Protein AF-A0A655T9F2-F1 (afdb_monomer_lite)

Secondary structure (DSSP, 8-state):
--------S-SSSHHHHHHHHHHHHHIIIIIHHHHS-HHHHHHHHHHHHH--SHHHHHHHHHHHHHHHHHHHHHHHHHHHHHHHHHHHHHHHHHHHHHHHHHHHHHHHHHHHHHHH-TT--

Organism: Vibrio cholerae (NCBI:txid666)

Sequence (121 aa):
MMSGKLGEDKQNKQEKSEYISREQIAVVPLAMPLMAGPGAISSTIVYGSRYPNMLDTLGIILTVVAFSFCSWLLFRSAPYIVRLLGQTGINVITRIMGLILGALGIEFIANGLRNLFPGLA

Foldseek 3Di:
DDDDPDDDDPPDPVVVVVVVVVVVVCCPPPVVCVLCNPVNVVVLVVQCVVDVDPVSVVVSVVVVVVSVVVVVVVVVCVVVVCVVCDPVNVVVVVVVVVVVVVVVVVVVVVVVVCVVCVPPD

InterPro domains:
  IPR002771 Multiple antibiotic resistance (MarC)-related [PF01914] (1-117)
  IPR002771 Multiple antibiotic resistance (MarC)-related [PTHR33508] (1-119)
  IPR002771 Multiple antibiotic resistance (MarC)-related [TIGR00427] (1-113)

pLDDT: mean 77.57, std 15.44, range [45.59, 94.75]

Radius of gyration: 23.1 Å; chains: 1; bounding box: 68×36×72 Å

Structure (mmCIF, N/CA/C/O backbone):
data_AF-A0A655T9F2-F1
#
_entry.id   AF-A0A655T9F2-F1
#
loop_
_atom_site.group_PDB
_atom_site.id
_atom_site.type_symbol
_atom_site.label_atom_id
_atom_site.label_alt_id
_atom_site.label_comp_id
_atom_site.label_asym_id
_atom_site.label_entity_id
_atom_site.label_seq_id
_atom_site.pdbx_PDB_ins_code
_atom_site.Cartn_x
_atom_site.Cartn_y
_atom_site.Cartn_z
_atom_site.occupancy
_atom_site.B_iso_or_eq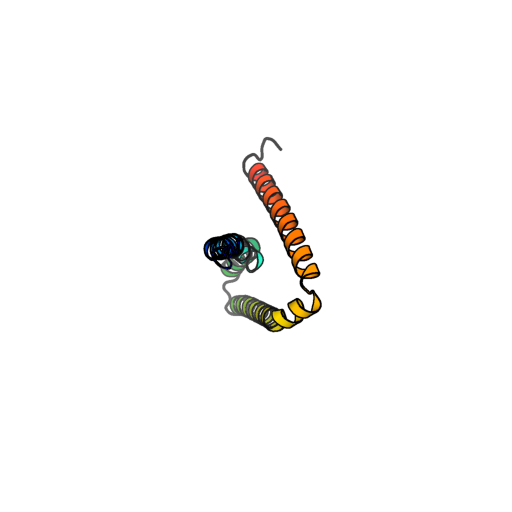uiv
_atom_site.auth_seq_id
_atom_site.auth_comp_id
_atom_site.auth_asym_id
_atom_site.auth_atom_id
_atom_site.pdbx_PDB_model_num
ATOM 1 N N . MET A 1 1 ? -38.647 27.142 43.776 1.00 47.56 1 MET A N 1
ATOM 2 C CA . MET A 1 1 ? -38.776 25.734 43.345 1.00 47.56 1 MET A CA 1
ATOM 3 C C . MET A 1 1 ? -38.036 25.596 42.028 1.00 47.56 1 MET A C 1
ATOM 5 O O . MET A 1 1 ? -38.361 26.301 41.083 1.00 47.56 1 MET A O 1
ATOM 9 N N . MET A 1 2 ? -36.963 24.803 42.036 1.00 47.19 2 MET A N 1
ATOM 10 C CA . MET A 1 2 ? -36.131 24.489 40.875 1.00 47.19 2 MET A CA 1
ATOM 11 C C . MET A 1 2 ? -36.949 23.784 39.792 1.00 47.19 2 MET A C 1
ATOM 13 O O . MET A 1 2 ? -37.673 22.841 40.095 1.00 47.19 2 MET A O 1
ATOM 17 N N . SER A 1 3 ? -36.725 24.151 38.534 1.00 52.19 3 SER A N 1
ATOM 18 C CA . SER A 1 3 ? -36.584 23.149 37.478 1.00 52.19 3 SER A CA 1
ATOM 19 C C . SER A 1 3 ? -35.760 23.755 36.345 1.00 52.19 3 SER A C 1
ATOM 21 O O . SER A 1 3 ? -36.266 24.456 35.471 1.00 52.19 3 SER A O 1
ATOM 23 N N . GLY A 1 4 ? -34.445 23.558 36.437 1.00 52.28 4 GLY A N 1
ATOM 24 C CA . GLY A 1 4 ? -33.525 23.831 35.347 1.00 52.28 4 GLY A CA 1
ATOM 25 C C . GLY A 1 4 ? -33.711 22.762 34.281 1.00 52.28 4 GLY A C 1
ATOM 26 O O . GLY A 1 4 ? -33.342 21.610 34.494 1.00 52.28 4 GLY A O 1
ATOM 27 N N . LYS A 1 5 ? -34.267 23.148 33.131 1.00 54.00 5 LYS A N 1
ATOM 28 C CA . LYS A 1 5 ? -34.085 22.391 31.894 1.00 54.00 5 LYS A CA 1
ATOM 29 C C . LYS A 1 5 ? -32.620 22.541 31.497 1.00 54.00 5 LYS A C 1
ATOM 31 O O . LYS A 1 5 ? -32.233 23.537 30.891 1.00 54.00 5 LYS A O 1
ATOM 36 N N . LEU A 1 6 ? -31.806 21.592 31.951 1.00 54.44 6 LEU A N 1
ATOM 37 C CA . LEU A 1 6 ? -30.442 21.404 31.479 1.00 54.44 6 LEU A CA 1
ATOM 38 C C . LEU A 1 6 ? -30.495 21.300 29.954 1.00 54.44 6 LEU A C 1
ATOM 40 O O . LEU A 1 6 ? -31.326 20.584 29.404 1.00 54.44 6 LEU A O 1
ATOM 44 N N . GLY A 1 7 ? -29.667 22.110 29.298 1.00 45.59 7 GLY A N 1
ATOM 45 C CA . GLY A 1 7 ? -29.593 22.203 27.850 1.00 45.59 7 GLY A CA 1
ATOM 46 C C . GLY A 1 7 ? -29.161 20.878 27.243 1.00 45.59 7 GLY A C 1
ATOM 47 O O . GLY A 1 7 ? -27.972 20.600 27.136 1.00 45.59 7 GLY A O 1
ATOM 48 N N . GLU A 1 8 ? -30.133 20.081 26.833 1.00 56.44 8 GLU A N 1
ATOM 49 C CA . GLU A 1 8 ? -29.929 18.996 25.889 1.00 56.44 8 GLU A CA 1
ATOM 50 C C . GLU A 1 8 ? -29.819 19.610 24.477 1.00 56.44 8 GLU A C 1
ATOM 52 O O . GLU A 1 8 ? -30.501 20.583 24.148 1.00 56.44 8 GLU A O 1
ATOM 57 N N . ASP A 1 9 ? -28.919 19.065 23.656 1.00 55.78 9 ASP A N 1
ATOM 58 C CA . ASP A 1 9 ? -28.815 19.298 22.204 1.00 55.78 9 ASP A CA 1
ATOM 59 C C . ASP A 1 9 ? -28.097 20.552 21.656 1.00 55.78 9 ASP A C 1
ATOM 61 O O . ASP A 1 9 ? -28.375 21.020 20.549 1.00 55.78 9 ASP A O 1
ATOM 65 N N . LYS A 1 10 ? -27.074 21.076 22.346 1.00 47.69 10 LYS A N 1
ATOM 66 C CA . LYS A 1 10 ? -26.089 21.982 21.699 1.00 47.69 10 LYS A CA 1
ATOM 67 C C . LYS A 1 10 ? -24.634 21.541 21.805 1.00 47.69 10 LYS A C 1
ATOM 69 O O . LYS A 1 10 ? -23.730 22.349 21.614 1.00 47.69 10 LYS A O 1
ATOM 74 N N . GLN A 1 11 ? -24.387 20.258 22.035 1.00 54.88 11 GLN A N 1
ATOM 75 C CA . GLN A 1 11 ? -23.094 19.671 21.699 1.00 54.88 11 GLN A CA 1
ATOM 76 C C . GLN A 1 11 ? -23.216 18.917 20.373 1.00 54.88 11 GLN A C 1
ATOM 78 O O . GLN A 1 11 ? -24.181 18.196 20.148 1.00 54.88 11 GLN A O 1
ATOM 83 N N . ASN A 1 12 ? -22.193 19.067 19.526 1.00 56.81 12 ASN A N 1
ATOM 84 C CA . ASN A 1 12 ? -21.805 18.102 18.491 1.00 56.81 12 ASN A CA 1
ATOM 85 C C . ASN A 1 12 ? -22.219 18.325 17.015 1.00 56.81 12 ASN A C 1
ATOM 87 O O . ASN A 1 12 ? -22.334 17.371 16.247 1.00 56.81 12 ASN A O 1
ATOM 91 N N . LYS A 1 13 ? -22.341 19.574 16.537 1.00 52.97 13 LYS A N 1
ATOM 92 C CA . LYS A 1 13 ? -22.192 19.843 15.081 1.00 52.97 13 LYS A CA 1
ATOM 93 C C . LYS A 1 13 ? -20.747 20.187 14.693 1.00 52.97 13 LYS A C 1
ATOM 95 O O . LYS A 1 13 ? -20.312 19.850 13.597 1.00 52.97 13 LYS A O 1
ATOM 100 N N . GLN A 1 14 ? -19.996 20.797 15.615 1.00 51.62 14 GLN A N 1
ATOM 101 C CA . GLN A 1 14 ? -18.580 21.141 15.435 1.00 51.62 14 GLN A CA 1
ATOM 102 C C . GLN A 1 14 ? -17.644 19.934 15.631 1.00 51.62 14 GLN A C 1
ATOM 104 O O . GLN A 1 14 ? -16.789 19.708 14.782 1.00 51.62 14 GLN A O 1
ATOM 109 N N . GLU A 1 15 ? -17.865 19.090 16.645 1.00 50.78 15 GLU A N 1
ATOM 110 C CA . GLU A 1 15 ? -17.103 17.838 16.848 1.00 50.78 15 GLU A CA 1
ATOM 111 C C . GLU A 1 15 ? -17.297 16.839 15.689 1.00 50.78 15 GLU A C 1
ATOM 113 O O . GLU A 1 15 ? -16.336 16.244 15.199 1.00 50.78 15 GLU A O 1
ATOM 118 N N . LYS A 1 16 ? -18.524 16.712 15.163 1.00 49.34 16 LYS A N 1
ATOM 119 C CA . LYS A 1 16 ? -18.810 15.861 13.997 1.00 49.34 16 LYS A CA 1
ATOM 120 C C . LYS A 1 16 ? -18.121 16.344 12.713 1.00 49.34 16 LYS A C 1
ATOM 122 O O . LYS A 1 16 ? -17.798 15.525 11.859 1.00 49.34 16 LYS A O 1
ATOM 127 N N . SER A 1 17 ? -17.875 17.651 12.578 1.00 49.72 17 SER A N 1
ATOM 128 C CA . SER A 1 17 ? -17.142 18.220 11.438 1.00 49.72 17 SER A CA 1
ATOM 129 C C . SER A 1 17 ? -15.630 18.007 11.551 1.00 49.72 17 SER A C 1
ATOM 131 O O . SER A 1 17 ? -14.971 17.852 10.528 1.00 49.72 17 SER A O 1
ATOM 133 N N . GLU A 1 18 ? -15.073 17.978 12.765 1.00 50.88 18 GLU A N 1
ATOM 134 C CA . GLU A 1 18 ? -13.639 17.744 12.986 1.00 50.88 18 GLU A CA 1
ATOM 135 C C . GLU A 1 18 ? -13.250 16.271 12.757 1.00 50.88 18 GLU A C 1
ATOM 137 O O . GLU A 1 18 ? -12.169 15.982 12.240 1.00 50.88 18 GLU A O 1
ATOM 142 N N . TYR A 1 19 ? -14.163 15.337 13.055 1.00 49.41 19 TYR A N 1
ATOM 143 C CA . TYR A 1 19 ? -13.991 13.912 12.751 1.00 49.41 19 TYR A CA 1
ATOM 144 C C . TYR A 1 19 ? -13.818 13.646 11.248 1.00 49.41 19 TYR A C 1
ATOM 146 O O . TYR A 1 19 ? -12.913 12.908 10.860 1.00 49.41 19 TYR A O 1
ATOM 154 N N . ILE A 1 20 ? -14.618 14.301 10.396 1.00 49.84 20 ILE A N 1
ATOM 155 C CA . ILE A 1 20 ? -14.520 14.130 8.936 1.00 49.84 20 ILE A CA 1
ATOM 156 C C . ILE A 1 20 ? -13.176 14.655 8.404 1.00 49.84 20 ILE A C 1
ATOM 158 O O . ILE A 1 20 ? -12.570 14.021 7.540 1.00 49.84 20 ILE A O 1
ATOM 162 N N . SER A 1 21 ? -12.646 15.744 8.968 1.00 55.03 21 SER A N 1
ATOM 163 C CA . SER A 1 21 ? -11.346 16.297 8.564 1.00 55.03 21 SER A CA 1
ATOM 164 C C . SER A 1 21 ? -10.169 15.365 8.879 1.00 55.03 21 SER A C 1
ATOM 166 O O . SER A 1 21 ? -9.224 15.286 8.095 1.00 55.03 21 SER A O 1
ATOM 168 N N . ARG A 1 22 ? -10.210 14.624 9.997 1.00 56.31 22 ARG A N 1
ATOM 169 C CA . ARG A 1 22 ? -9.147 13.661 10.351 1.00 56.31 22 ARG A CA 1
ATOM 170 C C . ARG A 1 22 ? -9.155 12.422 9.460 1.00 56.31 22 ARG A C 1
ATOM 172 O O . ARG A 1 22 ? -8.091 11.905 9.132 1.00 56.31 22 ARG A O 1
ATOM 179 N N . GLU A 1 23 ? -10.331 11.972 9.036 1.00 55.53 23 GLU A N 1
ATOM 180 C CA . GLU A 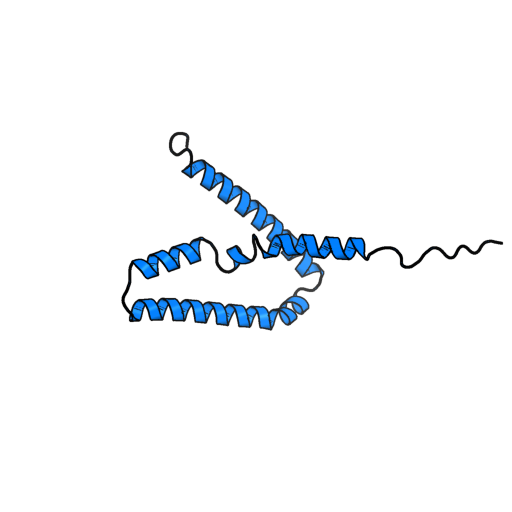1 23 ? -10.476 10.809 8.155 1.00 55.53 23 GLU A CA 1
ATOM 181 C C . GLU A 1 23 ? -10.017 11.133 6.722 1.00 55.53 23 GLU A C 1
ATOM 183 O O . GLU A 1 23 ? -9.347 10.324 6.082 1.00 55.53 23 GLU A O 1
ATOM 188 N N . GLN A 1 24 ? -10.237 12.370 6.258 1.00 54.28 24 GLN A N 1
ATOM 189 C CA . GLN A 1 24 ? -9.730 12.850 4.965 1.00 54.28 24 GLN A CA 1
ATOM 190 C C . GLN A 1 24 ? -8.195 12.926 4.887 1.00 54.28 24 GLN A C 1
ATOM 192 O O . GLN A 1 24 ? -7.634 12.695 3.811 1.00 54.28 24 GLN A O 1
ATOM 197 N N . ILE A 1 25 ? -7.502 13.173 6.008 1.00 58.66 25 ILE A N 1
ATOM 198 C CA . ILE A 1 25 ? -6.027 13.179 6.066 1.00 58.66 25 ILE A CA 1
ATOM 199 C C . ILE A 1 25 ? -5.440 11.787 5.782 1.00 58.66 25 ILE A C 1
ATOM 201 O O . ILE A 1 25 ? -4.318 11.703 5.298 1.00 58.66 25 ILE A O 1
ATOM 205 N N . ALA A 1 26 ? -6.170 10.691 6.012 1.00 59.12 26 ALA A N 1
ATOM 206 C CA . ALA A 1 26 ? -5.693 9.345 5.680 1.00 59.12 26 ALA A CA 1
ATOM 207 C C . ALA A 1 26 ? -5.940 8.965 4.205 1.00 59.12 26 ALA A C 1
ATOM 209 O O . ALA A 1 26 ? -5.196 8.171 3.624 1.00 59.12 26 ALA A O 1
ATOM 210 N N . VAL A 1 27 ? -6.968 9.544 3.577 1.00 56.59 27 VAL A N 1
ATOM 211 C CA . VAL A 1 27 ? -7.401 9.170 2.221 1.00 56.59 27 VAL A CA 1
ATOM 212 C C . VAL A 1 27 ? -6.411 9.640 1.150 1.00 56.59 27 VAL A C 1
ATOM 214 O O . VAL A 1 27 ? -6.058 8.873 0.258 1.00 56.59 27 VAL A O 1
ATOM 217 N N . VAL A 1 28 ? -5.930 10.881 1.225 1.00 46.94 28 VAL A N 1
ATOM 218 C CA . VAL A 1 28 ? -5.177 11.498 0.115 1.00 46.94 28 VAL A CA 1
ATOM 219 C C . VAL A 1 28 ? -3.669 11.172 0.112 1.00 46.94 28 VAL A C 1
ATOM 221 O O . VAL A 1 28 ? -3.152 10.850 -0.955 1.00 46.94 28 VAL A O 1
ATOM 224 N N . PRO A 1 29 ? -2.939 11.179 1.245 1.00 62.97 29 PRO A N 1
ATOM 225 C CA . PRO A 1 29 ? -1.509 10.872 1.252 1.00 62.97 29 PRO A CA 1
ATOM 226 C C . PRO A 1 29 ? -1.181 9.390 1.466 1.00 62.97 29 PRO A C 1
ATOM 228 O O . PRO A 1 29 ? -0.049 9.006 1.204 1.00 62.97 29 PRO A O 1
ATOM 231 N N . LEU A 1 30 ? -2.116 8.556 1.945 1.00 66.50 30 LEU A N 1
ATOM 232 C CA . LEU A 1 30 ? -1.819 7.165 2.324 1.00 66.50 30 LEU A CA 1
ATOM 233 C C . LEU A 1 30 ? -2.679 6.131 1.598 1.00 66.50 30 LEU A C 1
ATOM 235 O O . LEU A 1 30 ? -2.129 5.159 1.089 1.00 66.50 30 LEU A O 1
ATOM 239 N N . ALA A 1 31 ? -3.995 6.332 1.472 1.00 71.69 31 ALA A N 1
ATOM 240 C CA . ALA A 1 31 ? -4.833 5.354 0.769 1.00 71.69 31 ALA A CA 1
ATOM 241 C C . ALA A 1 31 ? -4.477 5.248 -0.725 1.00 71.69 31 ALA A C 1
ATOM 243 O O . ALA A 1 31 ? -4.448 4.148 -1.276 1.00 71.69 31 ALA A O 1
ATOM 244 N N . MET A 1 32 ? -4.138 6.371 -1.368 1.00 69.69 32 MET A N 1
ATOM 245 C CA . MET A 1 32 ? -3.688 6.387 -2.762 1.00 69.69 32 MET A CA 1
ATOM 246 C C . MET A 1 32 ? -2.379 5.595 -2.969 1.00 69.69 32 MET A C 1
ATOM 248 O O . MET A 1 32 ? -2.389 4.681 -3.797 1.00 69.69 32 MET A O 1
ATOM 252 N N . PRO A 1 33 ? -1.286 5.837 -2.214 1.00 70.88 33 PRO A N 1
ATOM 253 C CA . PRO A 1 33 ? -0.087 5.006 -2.327 1.00 70.88 33 PRO A CA 1
ATOM 254 C C . PRO A 1 33 ? -0.242 3.583 -1.774 1.00 70.88 33 PRO A C 1
ATOM 256 O O . PRO A 1 33 ? 0.507 2.706 -2.185 1.00 70.88 33 PRO A O 1
ATOM 259 N N . LEU A 1 34 ? -1.202 3.294 -0.893 1.00 72.50 34 LEU A N 1
ATOM 260 C CA . LEU A 1 34 ? -1.503 1.903 -0.530 1.00 72.50 34 LEU A CA 1
ATOM 261 C C . LEU A 1 34 ? -2.173 1.142 -1.685 1.00 72.50 34 LEU A C 1
ATOM 263 O O . LEU A 1 34 ? -1.884 -0.035 -1.879 1.00 72.50 34 LEU A O 1
ATOM 267 N N . MET A 1 35 ? -3.039 1.795 -2.468 1.00 78.00 35 MET A N 1
ATOM 268 C CA . MET A 1 35 ? -3.706 1.160 -3.613 1.00 78.00 35 MET A CA 1
ATOM 269 C C . MET A 1 35 ? -2.823 1.060 -4.861 1.00 78.00 35 MET A C 1
ATOM 271 O O . MET A 1 35 ? -2.805 0.027 -5.523 1.00 78.00 35 MET A O 1
ATOM 275 N N . ALA A 1 36 ? -2.110 2.129 -5.203 1.00 72.56 36 ALA A N 1
ATOM 276 C CA . ALA A 1 36 ? -1.216 2.193 -6.353 1.00 72.56 36 ALA A CA 1
ATOM 277 C C . ALA A 1 36 ? 0.090 2.840 -5.895 1.00 72.56 36 ALA A C 1
ATOM 279 O O . ALA A 1 36 ? 0.336 4.027 -6.101 1.00 72.56 36 ALA A O 1
ATOM 280 N N . GLY A 1 37 ? 0.898 2.059 -5.181 1.00 74.69 37 GLY A N 1
ATOM 281 C CA . GLY A 1 37 ? 2.124 2.562 -4.579 1.00 74.69 37 GLY A CA 1
ATOM 282 C C . GLY A 1 37 ? 3.143 3.071 -5.594 1.00 74.69 37 GLY A C 1
ATOM 283 O O . GLY A 1 37 ? 3.125 2.671 -6.763 1.00 74.69 37 GLY A O 1
ATOM 284 N N . PRO A 1 38 ? 4.093 3.907 -5.148 1.00 76.25 38 PRO A N 1
ATOM 285 C CA . PRO A 1 38 ? 5.122 4.482 -6.014 1.00 76.25 38 PRO A CA 1
ATOM 286 C C . PRO A 1 38 ? 5.947 3.410 -6.744 1.00 76.25 38 PRO A C 1
ATOM 288 O O . PRO A 1 38 ? 6.344 3.613 -7.890 1.00 76.25 38 PRO A O 1
ATOM 291 N N . GLY A 1 39 ? 6.144 2.236 -6.133 1.00 79.62 39 GLY A N 1
ATOM 292 C CA . GLY A 1 39 ? 6.817 1.100 -6.770 1.00 79.62 39 GLY A CA 1
ATOM 293 C C . GLY A 1 39 ? 6.027 0.489 -7.933 1.00 79.62 39 GLY A C 1
ATOM 294 O O . GLY A 1 39 ? 6.613 0.175 -8.970 1.00 79.62 39 GLY A O 1
ATOM 295 N N . ALA A 1 40 ? 4.702 0.373 -7.803 1.00 84.81 40 ALA A N 1
ATOM 296 C CA . ALA A 1 40 ? 3.833 -0.124 -8.870 1.00 84.81 40 ALA A CA 1
ATOM 297 C C . ALA A 1 40 ? 3.773 0.867 -10.044 1.00 84.81 40 ALA A C 1
ATOM 299 O O . ALA A 1 40 ? 3.878 0.462 -11.204 1.00 84.81 40 ALA A O 1
ATOM 300 N N . ILE A 1 41 ? 3.690 2.168 -9.741 1.00 86.94 41 ILE A N 1
ATOM 301 C CA . ILE A 1 41 ? 3.735 3.241 -10.745 1.00 86.94 41 ILE A CA 1
ATOM 302 C C . ILE A 1 41 ? 5.075 3.208 -11.492 1.00 86.94 41 ILE A C 1
ATOM 304 O O . ILE A 1 41 ? 5.089 3.114 -12.718 1.00 86.94 41 ILE A O 1
ATOM 308 N N . SER A 1 42 ? 6.197 3.210 -10.763 1.00 86.88 42 SER A N 1
ATOM 309 C CA . SER A 1 42 ? 7.543 3.163 -11.349 1.00 86.88 42 SER A CA 1
ATOM 310 C C . SER A 1 42 ? 7.738 1.926 -12.227 1.00 86.88 42 SER A C 1
ATOM 312 O O . SER A 1 42 ? 8.162 2.036 -13.376 1.00 86.88 42 SER A O 1
ATOM 314 N N . SER A 1 43 ? 7.331 0.752 -11.739 1.00 85.31 43 SER A N 1
ATOM 315 C CA . SER A 1 43 ? 7.438 -0.498 -12.497 1.00 85.31 43 SER A CA 1
ATOM 316 C C . SER A 1 43 ? 6.631 -0.448 -13.791 1.00 85.31 43 SER A C 1
ATOM 318 O O . SER A 1 43 ? 7.139 -0.839 -14.835 1.00 85.31 43 SER A O 1
ATOM 320 N N . THR A 1 44 ? 5.407 0.082 -13.758 1.00 86.75 44 THR A N 1
ATOM 321 C CA . THR A 1 44 ? 4.559 0.195 -14.956 1.00 86.75 44 THR A CA 1
ATOM 322 C C . THR A 1 44 ? 5.176 1.135 -15.997 1.00 86.75 44 THR A C 1
ATOM 324 O O . THR A 1 44 ? 5.172 0.817 -17.184 1.00 86.75 44 THR A O 1
ATOM 327 N N . ILE A 1 45 ? 5.780 2.249 -15.565 1.00 87.69 45 ILE A N 1
ATOM 328 C CA . ILE A 1 45 ? 6.494 3.188 -16.448 1.00 87.69 45 ILE A CA 1
ATOM 329 C C . ILE A 1 45 ? 7.742 2.529 -17.059 1.00 87.69 45 ILE A C 1
ATOM 331 O O . ILE A 1 45 ? 7.990 2.638 -18.262 1.00 87.69 45 ILE A O 1
ATOM 335 N N . VAL A 1 46 ? 8.529 1.813 -16.251 1.00 87.88 46 VAL A N 1
ATOM 336 C CA . VAL A 1 46 ? 9.734 1.120 -16.728 1.00 87.88 46 VAL A CA 1
ATOM 337 C C . VAL A 1 46 ? 9.358 0.006 -17.703 1.00 87.88 46 VAL A C 1
ATOM 339 O O . VAL A 1 46 ? 9.920 -0.051 -18.790 1.00 87.88 46 VAL A O 1
ATOM 342 N N . TYR A 1 47 ? 8.378 -0.838 -17.379 1.00 85.06 47 TYR A N 1
ATOM 343 C CA . TYR A 1 47 ? 7.931 -1.901 -18.283 1.00 85.06 47 TYR A CA 1
ATOM 344 C C . TYR A 1 47 ? 7.329 -1.348 -19.578 1.00 85.06 47 TYR A C 1
ATOM 346 O O . TYR A 1 47 ? 7.651 -1.859 -20.648 1.00 85.06 47 TYR A O 1
ATOM 354 N N . GLY A 1 48 ? 6.549 -0.266 -19.499 1.00 84.19 48 GLY A N 1
ATOM 355 C CA . GLY A 1 48 ? 6.000 0.409 -20.675 1.00 84.19 48 GLY A CA 1
ATOM 356 C C . GLY A 1 48 ? 7.063 1.041 -21.580 1.00 84.19 48 GLY A C 1
ATOM 357 O O . GLY A 1 48 ? 6.886 1.072 -22.793 1.00 84.19 48 GLY A O 1
ATOM 358 N N . SER A 1 49 ? 8.187 1.507 -21.024 1.00 82.88 49 SER A N 1
ATOM 359 C CA . SER A 1 49 ? 9.294 2.065 -21.820 1.00 82.88 49 SER A CA 1
ATOM 360 C C . SER A 1 49 ? 10.259 1.005 -22.363 1.00 82.88 49 SER A C 1
ATOM 362 O O . SER A 1 49 ? 10.861 1.211 -23.414 1.00 82.88 49 SER A O 1
ATOM 364 N N . ARG A 1 50 ? 10.405 -0.140 -21.681 1.00 79.75 50 ARG A N 1
ATOM 365 C CA . ARG A 1 50 ? 11.328 -1.220 -22.074 1.00 79.75 50 ARG A CA 1
ATOM 366 C C . ARG A 1 50 ? 10.759 -2.157 -23.142 1.00 79.75 50 ARG A C 1
ATOM 368 O O . ARG A 1 50 ? 11.536 -2.722 -23.906 1.00 79.75 50 ARG A O 1
ATOM 375 N N . TYR A 1 51 ? 9.436 -2.322 -23.191 1.00 74.00 51 TYR A N 1
ATOM 376 C CA . TYR A 1 51 ? 8.755 -3.267 -24.080 1.00 74.00 51 TYR A CA 1
ATOM 377 C C . TYR A 1 51 ? 7.635 -2.575 -24.878 1.00 74.00 51 TYR A C 1
ATOM 379 O O . TYR A 1 51 ? 6.465 -2.654 -24.506 1.00 74.00 51 TYR A O 1
ATOM 387 N N . PRO A 1 52 ? 7.963 -1.893 -25.991 1.00 73.38 52 PRO A N 1
ATOM 388 C CA . PRO A 1 52 ? 6.986 -1.138 -26.778 1.00 73.38 52 PRO A CA 1
ATOM 389 C C . PRO A 1 52 ? 6.103 -2.015 -27.685 1.00 73.38 52 PRO A C 1
ATOM 391 O O . PRO A 1 52 ? 5.298 -1.481 -28.449 1.00 73.38 52 PRO A O 1
ATOM 394 N N . ASN A 1 53 ? 6.243 -3.348 -27.657 1.00 85.94 53 ASN A N 1
ATOM 395 C CA . ASN A 1 53 ? 5.406 -4.211 -28.485 1.00 85.94 53 ASN A CA 1
ATOM 396 C C . ASN A 1 53 ? 3.942 -4.118 -28.047 1.00 85.94 53 ASN A C 1
ATOM 398 O O . ASN A 1 53 ? 3.611 -4.045 -26.859 1.00 85.94 53 ASN A O 1
ATOM 402 N N . MET A 1 54 ? 3.045 -4.209 -29.027 1.00 81.56 54 MET A N 1
ATOM 403 C CA . MET A 1 54 ? 1.607 -4.132 -28.785 1.00 81.56 54 MET A CA 1
ATOM 404 C C . MET A 1 54 ? 1.112 -5.261 -27.859 1.00 81.56 54 MET A C 1
ATOM 406 O O . MET A 1 54 ? 0.213 -5.036 -27.054 1.00 81.56 54 MET A O 1
ATOM 410 N N . LEU A 1 55 ? 1.734 -6.447 -27.921 1.00 85.50 55 LEU A N 1
ATOM 411 C CA . LEU A 1 55 ? 1.424 -7.590 -27.049 1.00 85.50 55 LEU A CA 1
ATOM 412 C C . LEU A 1 55 ? 1.807 -7.343 -25.582 1.00 85.50 55 LEU A C 1
ATOM 414 O O . LEU A 1 55 ? 1.010 -7.629 -24.690 1.00 85.50 55 LEU A O 1
ATOM 418 N N . ASP A 1 56 ? 2.983 -6.765 -25.334 1.00 84.94 56 ASP A N 1
ATOM 419 C CA . ASP A 1 56 ? 3.466 -6.466 -23.979 1.00 84.94 56 ASP A CA 1
ATOM 420 C C . ASP A 1 56 ? 2.605 -5.372 -23.330 1.00 84.94 56 ASP A C 1
ATOM 422 O O . ASP A 1 56 ? 2.179 -5.488 -22.179 1.00 84.94 56 ASP A O 1
ATOM 426 N N . THR A 1 57 ? 2.247 -4.352 -24.117 1.00 84.06 57 THR A N 1
ATOM 427 C CA . THR A 1 57 ? 1.318 -3.292 -23.698 1.00 84.06 57 THR A CA 1
ATOM 428 C C . THR A 1 57 ? -0.056 -3.864 -23.342 1.00 84.06 57 THR A C 1
ATOM 430 O O . THR A 1 57 ? -0.637 -3.495 -22.319 1.00 84.06 57 THR A O 1
ATOM 433 N N . LEU A 1 58 ? -0.566 -4.808 -24.142 1.00 88.69 58 LEU A N 1
ATOM 434 C CA . LEU A 1 58 ? -1.827 -5.490 -23.857 1.00 88.69 58 LEU A CA 1
ATOM 435 C C . LEU A 1 58 ? -1.754 -6.257 -22.528 1.00 88.69 58 LEU A C 1
ATOM 437 O O . LEU A 1 58 ? -2.690 -6.180 -21.738 1.00 88.69 58 LEU A O 1
ATOM 441 N N . GLY A 1 59 ? -0.636 -6.937 -22.251 1.00 88.88 59 GLY A N 1
ATOM 442 C CA . GLY A 1 59 ? -0.407 -7.658 -20.995 1.00 88.88 59 GLY A CA 1
ATOM 443 C C . GLY A 1 59 ? -0.412 -6.749 -19.761 1.00 88.88 59 GLY A C 1
ATOM 444 O O . GLY A 1 59 ? -1.036 -7.080 -18.747 1.00 88.88 59 GLY A O 1
ATOM 445 N N . ILE A 1 60 ? 0.208 -5.568 -19.855 1.00 87.94 60 ILE A N 1
ATOM 446 C CA . ILE A 1 60 ? 0.189 -4.558 -18.783 1.00 87.94 60 ILE A CA 1
ATOM 447 C C . ILE A 1 60 ? -1.245 -4.076 -18.532 1.00 87.94 60 ILE A C 1
ATOM 449 O O . ILE A 1 60 ? -1.703 -4.072 -17.388 1.00 87.94 60 ILE A O 1
ATOM 453 N N . ILE A 1 61 ? -1.984 -3.731 -19.592 1.00 89.38 61 ILE A N 1
ATOM 454 C CA . ILE A 1 61 ? -3.381 -3.281 -19.485 1.00 89.38 61 ILE A CA 1
ATOM 455 C C . ILE A 1 61 ? -4.251 -4.363 -18.839 1.00 89.38 61 ILE A C 1
ATOM 457 O O . ILE A 1 61 ? -5.021 -4.072 -17.926 1.00 89.38 61 ILE A O 1
ATOM 461 N N . LEU A 1 62 ? -4.106 -5.618 -19.269 1.00 92.88 62 LEU A N 1
ATOM 462 C CA . LEU A 1 62 ? -4.878 -6.745 -18.744 1.00 92.88 62 LEU A CA 1
ATOM 463 C C . LEU A 1 62 ? -4.607 -6.956 -17.248 1.00 92.88 62 LEU A C 1
ATOM 465 O O . LEU A 1 62 ? -5.538 -7.182 -16.478 1.00 92.88 62 LEU A O 1
ATOM 469 N N . THR A 1 63 ? -3.353 -6.790 -16.820 1.00 90.12 63 THR A N 1
ATOM 470 C CA . THR A 1 63 ? -2.959 -6.858 -15.404 1.00 90.12 63 THR A CA 1
ATOM 471 C C . THR A 1 63 ? -3.617 -5.750 -14.580 1.00 90.12 63 THR A C 1
ATOM 473 O O . THR A 1 63 ? -4.175 -6.020 -13.516 1.00 90.12 63 THR A O 1
ATOM 476 N N . VAL A 1 64 ? -3.609 -4.511 -15.082 1.00 89.44 64 VAL A N 1
ATOM 477 C CA . VAL A 1 64 ? -4.259 -3.373 -14.411 1.00 89.44 64 VAL A CA 1
ATOM 478 C C . VAL A 1 64 ? -5.766 -3.597 -14.305 1.00 89.44 64 VAL A C 1
ATOM 480 O O . VAL A 1 64 ? -6.329 -3.449 -13.223 1.00 89.44 64 VAL A O 1
ATOM 483 N N . VAL A 1 65 ? -6.420 -4.019 -15.391 1.00 93.75 65 VAL A N 1
ATOM 484 C CA . VAL A 1 65 ? -7.861 -4.313 -15.405 1.00 93.75 65 VAL A CA 1
ATOM 485 C C . VAL A 1 65 ? -8.204 -5.434 -14.423 1.00 93.75 65 VAL A C 1
ATOM 487 O O . VAL A 1 65 ? -9.163 -5.304 -13.662 1.00 93.75 65 VAL A O 1
ATOM 490 N N . ALA A 1 66 ? -7.410 -6.507 -14.384 1.00 93.62 66 ALA A N 1
ATOM 491 C CA . ALA A 1 66 ? -7.599 -7.602 -13.436 1.00 93.62 66 ALA A CA 1
ATOM 492 C C . ALA A 1 66 ? -7.470 -7.126 -11.979 1.00 93.62 66 ALA A C 1
ATOM 494 O O . ALA A 1 66 ? -8.301 -7.474 -11.136 1.00 93.62 66 ALA A O 1
ATOM 495 N N . PHE A 1 67 ? -6.477 -6.283 -11.680 1.00 91.00 67 PHE A N 1
ATOM 496 C CA . PHE A 1 67 ? -6.298 -5.708 -10.346 1.00 91.00 67 PHE A CA 1
ATOM 497 C C . PHE A 1 67 ? -7.455 -4.777 -9.954 1.00 91.00 67 PHE A C 1
ATOM 499 O O . PHE A 1 67 ? -7.982 -4.873 -8.842 1.00 91.00 67 PHE A O 1
ATOM 506 N N . SER A 1 68 ? -7.902 -3.915 -10.872 1.00 90.19 68 SER A N 1
ATOM 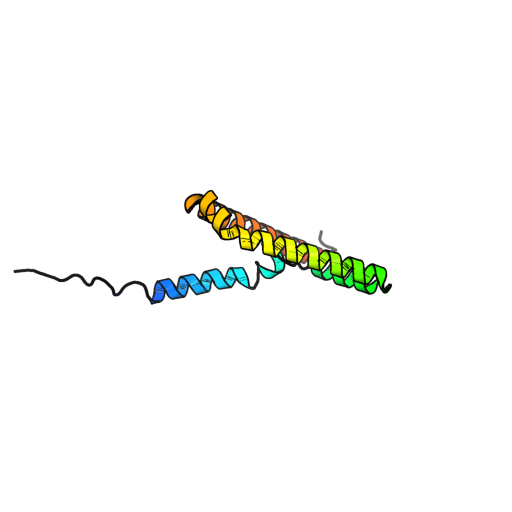507 C CA . SER A 1 68 ? -9.068 -3.051 -10.665 1.00 90.19 68 SER A CA 1
ATOM 508 C C . SER A 1 68 ? -10.339 -3.862 -10.420 1.00 90.19 68 SER A C 1
ATOM 510 O O . SER A 1 68 ? -11.106 -3.533 -9.517 1.00 90.19 68 SER A O 1
ATOM 512 N N . PHE A 1 69 ? -10.545 -4.948 -11.169 1.00 94.75 69 PHE A N 1
ATOM 513 C CA . PHE A 1 69 ? -11.685 -5.840 -10.974 1.00 94.75 69 PHE A CA 1
ATOM 514 C C . PHE A 1 69 ? -11.642 -6.531 -9.604 1.00 94.75 69 PHE A C 1
ATOM 516 O O . PHE A 1 69 ? -12.647 -6.557 -8.893 1.00 94.75 69 PHE A O 1
ATOM 523 N N . CYS A 1 70 ? -10.471 -7.019 -9.187 1.00 92.56 70 CYS A N 1
ATOM 524 C CA . CYS A 1 70 ? -10.272 -7.600 -7.858 1.00 92.56 70 CYS A CA 1
ATOM 525 C C . CYS A 1 70 ? -10.566 -6.582 -6.740 1.00 92.56 70 CYS A C 1
ATOM 527 O O . CYS A 1 70 ? -11.323 -6.869 -5.812 1.00 92.56 70 CYS A O 1
ATOM 529 N N . SER A 1 71 ? -10.043 -5.359 -6.871 1.00 90.69 71 SER A N 1
ATOM 530 C CA . SER A 1 71 ? -10.276 -4.268 -5.914 1.00 90.69 71 SER A CA 1
ATOM 531 C C . SER A 1 71 ? -11.752 -3.882 -5.834 1.00 90.69 71 SER A C 1
ATOM 533 O O . SER A 1 71 ? -12.294 -3.690 -4.745 1.00 90.69 71 SER A O 1
ATOM 535 N N . TRP A 1 72 ? -12.439 -3.829 -6.977 1.00 92.50 72 TRP A N 1
ATOM 536 C CA . TRP A 1 72 ? -13.880 -3.600 -7.027 1.00 92.50 72 TRP A CA 1
ATOM 537 C C . TRP A 1 72 ? -14.656 -4.684 -6.269 1.00 92.50 72 TRP A C 1
ATOM 539 O O . TRP A 1 72 ? -15.560 -4.366 -5.497 1.00 92.50 72 TRP A O 1
ATOM 549 N N . LEU A 1 73 ? -14.278 -5.954 -6.426 1.00 94.00 73 LEU A N 1
ATOM 550 C CA . LEU A 1 73 ? -14.928 -7.091 -5.769 1.00 94.00 73 LEU A CA 1
ATOM 551 C C . LEU A 1 73 ? -14.706 -7.080 -4.244 1.00 94.00 73 LEU A C 1
ATOM 553 O O . LEU A 1 73 ? -15.633 -7.339 -3.469 1.00 94.00 73 LEU A O 1
ATOM 557 N N . LEU A 1 74 ? -13.506 -6.687 -3.809 1.00 90.25 74 LEU A N 1
ATOM 558 C CA . LEU A 1 74 ? -13.162 -6.434 -2.407 1.00 90.25 74 LEU A CA 1
ATOM 559 C C . LEU A 1 74 ? -14.020 -5.317 -1.804 1.00 90.25 74 LEU A C 1
ATOM 561 O O . LEU A 1 74 ? -14.672 -5.529 -0.781 1.00 90.25 74 LEU A O 1
ATOM 565 N N . PHE A 1 75 ? -14.093 -4.153 -2.456 1.00 87.75 75 PHE A N 1
ATOM 566 C CA . PHE A 1 75 ? -14.914 -3.041 -1.969 1.00 87.75 75 PHE A CA 1
ATOM 567 C C . PHE A 1 75 ? -16.408 -3.350 -2.004 1.00 87.75 75 PHE A C 1
ATOM 569 O O . PHE A 1 75 ? -17.140 -2.966 -1.093 1.00 87.75 75 PHE A O 1
ATOM 576 N N . ARG A 1 76 ? -16.874 -4.114 -2.995 1.00 92.06 76 ARG A N 1
ATOM 577 C CA . ARG A 1 76 ? -18.253 -4.613 -3.040 1.00 92.06 76 ARG A CA 1
ATOM 578 C C . ARG A 1 76 ? -18.579 -5.507 -1.841 1.00 92.06 76 ARG A C 1
ATOM 580 O O . ARG A 1 76 ? -19.717 -5.501 -1.374 1.00 92.06 76 ARG A O 1
ATOM 587 N N . SER A 1 77 ? -17.584 -6.227 -1.327 1.00 91.44 77 SER A N 1
ATOM 588 C CA . SER A 1 77 ? -17.694 -7.115 -0.165 1.00 91.44 77 SER A CA 1
ATOM 589 C C . SER A 1 77 ? -17.431 -6.411 1.175 1.00 91.44 77 SER A C 1
ATOM 591 O O . SER A 1 77 ? -17.646 -7.008 2.230 1.00 91.44 77 SER A O 1
ATOM 593 N N . ALA A 1 78 ? -17.042 -5.131 1.166 1.00 88.50 78 ALA A N 1
ATOM 594 C CA . ALA A 1 78 ? -16.796 -4.331 2.367 1.00 88.50 78 ALA A CA 1
ATOM 595 C C . ALA A 1 78 ? -17.915 -4.391 3.431 1.00 88.50 78 ALA A C 1
ATOM 597 O O . ALA A 1 78 ? -17.586 -4.604 4.597 1.00 88.50 78 ALA A O 1
ATOM 598 N N . PRO A 1 79 ? -19.222 -4.279 3.109 1.00 86.94 79 PRO A N 1
ATOM 599 C CA . PRO A 1 79 ? -20.270 -4.361 4.132 1.00 86.94 79 PRO A CA 1
ATOM 600 C C . PRO A 1 79 ? -20.342 -5.730 4.829 1.00 86.94 79 PRO A C 1
ATOM 602 O O . PRO A 1 79 ? -20.700 -5.798 6.006 1.00 86.94 79 PRO A O 1
ATOM 605 N N . TYR A 1 80 ? -19.969 -6.816 4.143 1.00 88.56 80 TYR A N 1
ATOM 606 C CA . TYR A 1 80 ? -19.863 -8.141 4.761 1.00 88.56 80 TYR A CA 1
ATOM 607 C C . TYR A 1 80 ? -18.668 -8.216 5.711 1.00 88.56 80 TYR A C 1
ATOM 609 O O . TYR A 1 80 ? -18.805 -8.714 6.827 1.00 88.56 80 TYR A O 1
ATOM 617 N N . ILE A 1 81 ? -17.526 -7.660 5.301 1.00 87.00 81 ILE A N 1
ATOM 618 C CA . ILE A 1 81 ? -16.308 -7.585 6.119 1.00 87.00 81 ILE A CA 1
ATOM 619 C C . ILE A 1 81 ? -16.579 -6.776 7.394 1.00 87.00 81 ILE A C 1
ATOM 621 O O . ILE A 1 81 ? -16.266 -7.223 8.492 1.00 87.00 81 ILE A O 1
ATOM 625 N N . VAL A 1 82 ? -17.245 -5.626 7.274 1.00 87.31 82 VAL A N 1
ATOM 626 C CA . VAL A 1 82 ? -17.622 -4.775 8.414 1.00 87.31 82 VAL A CA 1
ATOM 627 C C . VAL A 1 82 ? -18.523 -5.522 9.400 1.00 87.31 82 VAL A C 1
ATOM 629 O O . VAL A 1 82 ? -18.305 -5.450 10.609 1.00 87.31 82 VAL A O 1
ATOM 632 N N . ARG A 1 83 ? -19.504 -6.287 8.903 1.00 88.19 83 ARG A N 1
ATOM 633 C CA . ARG A 1 83 ? -20.367 -7.119 9.755 1.00 88.19 83 ARG A CA 1
ATOM 634 C C . ARG A 1 83 ? -19.611 -8.243 10.460 1.00 88.19 83 ARG A C 1
ATOM 636 O O . ARG A 1 83 ? -19.937 -8.538 11.603 1.00 88.19 83 ARG A O 1
ATOM 643 N N . LEU A 1 84 ? -18.633 -8.856 9.795 1.00 90.19 84 LEU A N 1
ATOM 644 C CA . LEU A 1 84 ? -17.827 -9.941 10.359 1.00 90.19 84 LEU A CA 1
ATOM 645 C C . LEU A 1 84 ? -16.881 -9.443 11.464 1.00 90.19 84 LEU A C 1
ATOM 647 O O . LEU A 1 84 ? -16.731 -10.100 12.488 1.00 90.19 84 LEU A O 1
ATOM 651 N N . LEU A 1 85 ? -16.248 -8.285 11.258 1.00 86.81 85 LEU A N 1
ATOM 652 C CA . LEU A 1 85 ? -15.267 -7.713 12.188 1.00 86.81 85 LEU A CA 1
ATOM 653 C C . LEU A 1 85 ? -15.915 -7.021 13.395 1.00 86.81 85 LEU A C 1
ATOM 655 O O . LEU A 1 85 ? -15.333 -6.994 14.483 1.00 86.81 85 LEU A O 1
ATOM 659 N N . GLY A 1 86 ? -17.095 -6.428 13.203 1.00 89.06 86 GLY A N 1
ATOM 660 C CA . GLY A 1 86 ? -17.763 -5.621 14.219 1.00 89.06 86 GLY A CA 1
ATOM 661 C C . GLY A 1 86 ? -16.960 -4.384 14.648 1.00 89.06 86 GLY A C 1
ATOM 662 O O . GLY A 1 86 ? -15.873 -4.092 14.145 1.00 89.06 86 GLY A O 1
ATOM 663 N N . GLN A 1 87 ? -17.493 -3.639 15.619 1.00 85.88 87 GLN A N 1
ATOM 664 C CA . GLN A 1 87 ? -16.899 -2.367 16.054 1.00 85.88 87 GLN A CA 1
ATOM 665 C C . GLN A 1 87 ? -15.512 -2.545 16.693 1.00 85.88 87 GLN A C 1
ATOM 667 O O . GLN A 1 87 ? -14.596 -1.761 16.442 1.00 85.88 87 GLN A O 1
ATOM 672 N N . THR A 1 88 ? -15.338 -3.595 17.499 1.00 87.56 88 THR A N 1
ATOM 673 C CA . THR A 1 88 ? -14.065 -3.888 18.172 1.00 87.56 88 THR A CA 1
ATOM 674 C C . THR A 1 88 ? -12.981 -4.274 17.168 1.00 87.56 88 THR A C 1
ATOM 676 O O . THR A 1 88 ? -11.865 -3.765 17.262 1.00 87.56 88 THR A O 1
ATOM 679 N N . GLY A 1 89 ? -13.304 -5.120 16.182 1.00 89.38 89 GLY A N 1
ATOM 680 C CA . GLY A 1 89 ? -12.354 -5.533 15.148 1.00 89.38 89 GLY A CA 1
ATOM 681 C C . GLY A 1 89 ? -11.882 -4.356 14.300 1.00 89.38 89 GLY A C 1
ATOM 682 O O . GLY A 1 89 ? -10.682 -4.204 14.081 1.00 89.38 89 GLY A O 1
ATOM 683 N N . ILE A 1 90 ? -12.799 -3.466 13.909 1.00 88.19 90 ILE A N 1
ATOM 684 C CA . ILE A 1 90 ? -12.456 -2.242 13.172 1.00 88.19 90 ILE A CA 1
ATOM 685 C C . ILE A 1 90 ? -11.490 -1.373 13.982 1.00 88.19 90 ILE A C 1
ATOM 687 O O . ILE A 1 90 ? -10.464 -0.956 13.453 1.00 88.19 90 ILE A O 1
ATOM 691 N N . ASN A 1 91 ? -11.754 -1.155 15.274 1.00 87.25 91 ASN A N 1
ATOM 692 C CA . ASN A 1 91 ? -10.876 -0.340 16.117 1.00 87.25 91 ASN A CA 1
ATOM 693 C C . ASN A 1 91 ? -9.457 -0.932 16.240 1.00 87.25 91 ASN A C 1
ATOM 695 O O . ASN A 1 91 ? -8.465 -0.202 16.207 1.00 87.25 91 ASN A O 1
ATOM 699 N N . VAL A 1 92 ? -9.347 -2.262 16.338 1.00 93.12 92 VAL A N 1
ATOM 700 C CA . VAL A 1 92 ? -8.050 -2.954 16.350 1.00 93.12 92 VAL A CA 1
ATOM 701 C C . VAL A 1 92 ? -7.316 -2.754 15.024 1.00 93.12 92 VAL A C 1
ATOM 703 O O . VAL A 1 92 ? -6.146 -2.369 15.038 1.00 93.12 92 VAL A O 1
ATOM 706 N N . ILE A 1 93 ? -7.990 -2.946 13.886 1.00 89.56 93 ILE A N 1
ATOM 707 C CA . ILE A 1 93 ? -7.379 -2.758 12.564 1.00 89.56 93 ILE A CA 1
ATOM 708 C C . ILE A 1 93 ? -6.919 -1.318 12.368 1.00 89.56 93 ILE A C 1
ATOM 710 O O . ILE A 1 93 ? -5.789 -1.109 11.935 1.00 89.56 93 ILE A O 1
ATOM 714 N N . THR A 1 94 ? -7.729 -0.325 12.737 1.00 85.12 94 THR A N 1
ATOM 715 C CA . THR A 1 94 ? -7.343 1.091 12.650 1.00 85.12 94 THR A CA 1
ATOM 716 C C . THR A 1 94 ? -6.064 1.369 13.438 1.00 85.12 94 THR A C 1
ATOM 718 O O . THR A 1 94 ? -5.171 2.067 12.957 1.00 85.12 94 THR A O 1
ATOM 721 N N . ARG A 1 95 ? -5.922 0.772 14.628 1.00 88.12 95 ARG A N 1
ATOM 722 C CA . ARG A 1 95 ? -4.716 0.919 15.450 1.00 88.12 95 ARG A CA 1
ATOM 723 C C . ARG A 1 95 ? -3.497 0.264 14.802 1.00 88.12 95 ARG A C 1
ATOM 725 O O . ARG A 1 95 ? -2.429 0.867 14.777 1.00 88.12 95 ARG A O 1
ATOM 732 N N . ILE A 1 96 ? -3.664 -0.937 14.252 1.00 91.81 96 ILE A N 1
ATOM 733 C CA . ILE A 1 96 ? -2.606 -1.660 13.534 1.00 91.81 96 ILE A CA 1
ATOM 734 C C . ILE A 1 96 ? -2.165 -0.878 12.294 1.00 91.81 96 ILE A C 1
ATOM 736 O O . ILE A 1 96 ? -0.969 -0.688 12.099 1.00 91.81 96 ILE A O 1
ATOM 740 N N . MET A 1 97 ? -3.107 -0.368 11.497 1.00 86.56 97 MET A N 1
ATOM 741 C CA . MET A 1 97 ? -2.801 0.462 10.329 1.00 86.56 97 MET A CA 1
ATOM 742 C C . MET A 1 97 ? -2.006 1.702 10.730 1.00 86.56 97 MET A C 1
ATOM 744 O O . MET A 1 97 ? -0.990 1.988 10.110 1.00 86.56 97 MET A O 1
ATOM 748 N N . GLY A 1 98 ? -2.391 2.386 11.813 1.00 85.62 98 GLY A N 1
ATOM 749 C CA . GLY A 1 98 ? -1.624 3.516 12.341 1.00 85.62 98 GLY A CA 1
ATOM 750 C C . GLY A 1 98 ? -0.181 3.152 12.716 1.00 85.62 98 GLY A C 1
ATOM 751 O O . GLY A 1 98 ? 0.742 3.896 12.388 1.00 85.62 98 GLY A O 1
ATOM 752 N N . LEU A 1 99 ? 0.034 1.991 13.345 1.00 92.00 99 LEU A N 1
ATOM 753 C CA . LEU A 1 99 ? 1.377 1.502 13.681 1.00 92.00 99 LEU A CA 1
ATOM 754 C C . LEU A 1 99 ? 2.202 1.162 12.430 1.00 92.00 99 LEU A C 1
ATOM 756 O O . LEU A 1 99 ? 3.366 1.552 12.349 1.00 92.00 99 LEU A O 1
ATOM 760 N N . ILE A 1 100 ? 1.602 0.485 11.444 1.00 89.12 100 ILE A N 1
ATOM 761 C CA . ILE A 1 100 ? 2.253 0.145 10.167 1.00 89.12 100 ILE A CA 1
ATOM 762 C C . ILE A 1 100 ? 2.650 1.417 9.415 1.00 89.12 100 ILE A C 1
ATOM 764 O O . ILE A 1 100 ? 3.777 1.531 8.948 1.00 89.12 100 ILE A O 1
ATOM 768 N N . LEU A 1 101 ? 1.747 2.395 9.335 1.00 86.44 101 LEU A N 1
ATOM 769 C CA . LEU A 1 101 ? 1.997 3.677 8.680 1.00 86.44 101 LEU A CA 1
ATOM 770 C C . LEU A 1 101 ? 3.138 4.451 9.349 1.00 86.44 101 LEU A C 1
ATOM 772 O O . LEU A 1 101 ? 3.985 5.012 8.656 1.00 86.44 101 LEU A O 1
ATOM 776 N N . GLY A 1 102 ? 3.200 4.441 10.683 1.00 89.06 102 GLY A N 1
ATOM 777 C CA . GLY A 1 102 ? 4.321 5.018 11.426 1.00 89.06 102 GLY A CA 1
ATOM 778 C C . GLY A 1 102 ? 5.649 4.326 11.110 1.00 89.06 102 GLY A C 1
ATOM 779 O O . GLY A 1 102 ? 6.645 4.999 10.849 1.00 89.06 102 GLY A O 1
ATOM 780 N N . ALA A 1 103 ? 5.656 2.990 11.072 1.00 91.56 103 ALA A N 1
ATOM 781 C CA . ALA A 1 103 ? 6.842 2.206 10.735 1.00 91.56 103 ALA A CA 1
ATOM 782 C C . ALA A 1 103 ? 7.327 2.471 9.299 1.00 91.56 103 ALA A C 1
ATOM 784 O O . ALA A 1 103 ? 8.506 2.761 9.103 1.00 91.56 103 ALA A O 1
ATOM 785 N N . LEU A 1 104 ? 6.417 2.461 8.318 1.00 87.81 104 LEU A N 1
ATOM 786 C CA . LEU A 1 104 ? 6.722 2.787 6.919 1.00 87.81 104 LEU A CA 1
ATOM 787 C C . LEU A 1 104 ? 7.267 4.213 6.771 1.00 87.81 104 LEU A C 1
ATOM 789 O O . LEU A 1 104 ? 8.195 4.447 6.002 1.00 87.81 104 LEU A O 1
ATOM 793 N N . GLY A 1 105 ? 6.731 5.171 7.533 1.00 86.38 105 GLY A N 1
ATOM 794 C CA . GLY A 1 105 ? 7.248 6.537 7.558 1.00 86.38 105 GLY A CA 1
ATOM 795 C C . GLY A 1 105 ? 8.706 6.601 8.020 1.00 86.38 105 GLY A C 1
ATOM 796 O O . GLY A 1 105 ? 9.535 7.230 7.362 1.00 86.38 105 GLY A O 1
ATOM 797 N N . ILE A 1 106 ? 9.040 5.911 9.115 1.00 93.00 106 ILE A N 1
ATOM 798 C CA . ILE A 1 106 ? 10.418 5.828 9.627 1.00 93.00 106 ILE A CA 1
ATOM 799 C C . ILE A 1 106 ? 11.331 5.130 8.610 1.00 93.00 106 ILE A C 1
ATOM 801 O O . ILE A 1 106 ? 12.443 5.596 8.366 1.00 93.00 106 ILE A O 1
ATOM 805 N N . GLU A 1 107 ? 10.858 4.052 7.984 1.00 89.25 107 GLU A N 1
ATOM 806 C CA . GLU A 1 107 ? 11.588 3.329 6.942 1.00 89.25 107 GLU A CA 1
ATOM 807 C C . GLU A 1 107 ? 11.913 4.230 5.741 1.00 89.25 107 GLU A C 1
ATOM 809 O O . GLU A 1 107 ? 13.061 4.275 5.295 1.00 89.25 107 GLU A O 1
ATOM 814 N N . PHE A 1 108 ? 10.944 4.998 5.235 1.00 86.19 108 PHE A N 1
ATOM 815 C CA . PHE A 1 108 ? 11.174 5.928 4.128 1.00 86.19 108 PHE A CA 1
ATOM 816 C C . PHE A 1 108 ? 12.136 7.057 4.495 1.00 86.19 108 PHE A C 1
ATOM 818 O O . PHE A 1 108 ? 12.984 7.408 3.675 1.00 86.19 108 PHE A O 1
ATOM 825 N N . ILE A 1 109 ? 12.065 7.588 5.719 1.00 90.31 109 ILE A N 1
ATOM 826 C CA . ILE A 1 109 ? 13.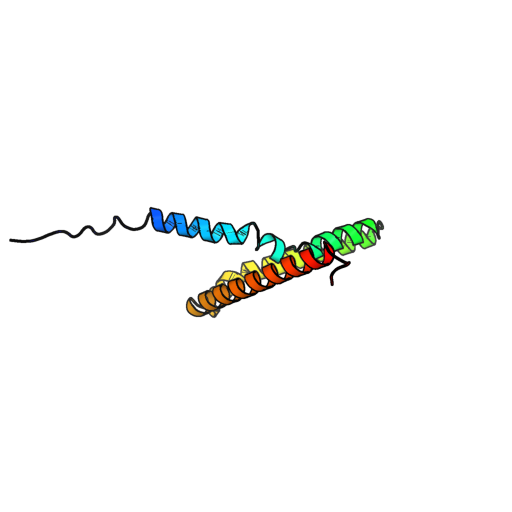022 8.592 6.206 1.00 90.31 109 ILE A CA 1
ATOM 827 C C . ILE A 1 109 ? 14.436 7.998 6.264 1.00 90.31 109 ILE A C 1
ATOM 829 O O . ILE A 1 109 ? 15.377 8.603 5.751 1.00 90.31 109 ILE A O 1
ATOM 833 N N . ALA A 1 110 ? 14.593 6.801 6.835 1.00 90.44 110 ALA A N 1
ATOM 834 C CA . ALA A 1 110 ? 15.883 6.124 6.941 1.00 90.44 110 ALA A CA 1
ATOM 835 C C . ALA A 1 110 ? 16.480 5.791 5.562 1.00 90.44 110 ALA A C 1
ATOM 837 O O . ALA A 1 110 ? 17.660 6.051 5.318 1.00 90.44 110 ALA A O 1
ATOM 838 N N . ASN A 1 111 ? 15.665 5.270 4.641 1.00 88.38 111 ASN A N 1
ATOM 839 C CA . ASN A 1 111 ? 16.077 5.009 3.262 1.00 88.38 111 ASN A CA 1
ATOM 840 C C . ASN A 1 111 ? 16.422 6.304 2.515 1.00 88.38 111 ASN A C 1
ATOM 842 O O . ASN A 1 111 ? 17.416 6.348 1.792 1.00 88.38 111 ASN A O 1
ATOM 846 N N . GLY A 1 112 ? 15.645 7.372 2.704 1.00 86.06 112 GLY A N 1
ATOM 847 C CA . GLY A 1 112 ? 15.940 8.690 2.147 1.00 86.06 112 GLY A CA 1
ATOM 848 C C . GLY A 1 112 ? 17.300 9.213 2.610 1.00 86.06 112 GLY A C 1
ATOM 849 O O . GLY A 1 112 ? 18.136 9.556 1.779 1.00 86.06 112 GLY A O 1
ATOM 850 N N . LEU A 1 113 ? 17.560 9.191 3.922 1.00 91.44 113 LEU A N 1
ATOM 851 C CA . LEU A 1 113 ? 18.832 9.616 4.521 1.00 91.44 113 LEU A CA 1
ATOM 852 C C . LEU A 1 113 ? 20.031 8.805 4.009 1.00 91.44 113 LEU A C 1
ATOM 854 O O . LEU A 1 113 ? 21.056 9.393 3.670 1.00 91.44 113 LEU A O 1
ATOM 858 N N . ARG A 1 114 ? 19.899 7.474 3.905 1.00 87.25 114 ARG A N 1
ATOM 859 C CA . ARG A 1 114 ? 20.954 6.600 3.358 1.00 87.25 114 ARG A CA 1
ATOM 860 C C . ARG A 1 114 ? 21.292 6.929 1.906 1.00 87.25 114 ARG A C 1
ATOM 862 O O . ARG A 1 114 ? 22.465 6.990 1.557 1.00 87.25 114 ARG A O 1
ATOM 869 N N . ASN A 1 115 ? 20.279 7.167 1.074 1.00 85.44 115 ASN A N 1
ATOM 870 C CA . ASN A 1 115 ? 20.487 7.542 -0.326 1.00 85.44 115 ASN A CA 1
ATOM 871 C C . ASN A 1 115 ? 21.081 8.953 -0.479 1.00 85.44 115 ASN A C 1
ATOM 873 O O . ASN A 1 115 ? 21.804 9.207 -1.438 1.00 85.44 115 ASN A O 1
A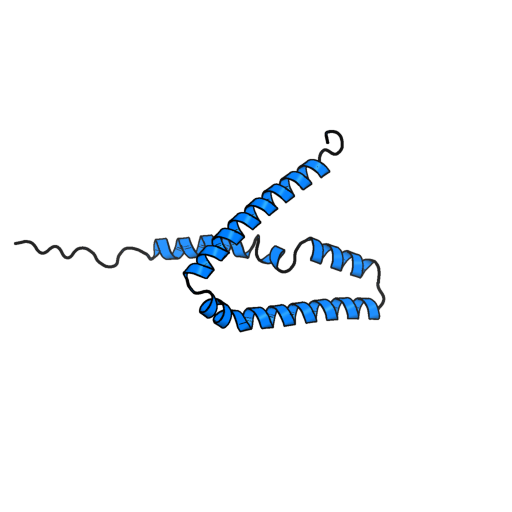TOM 877 N N . LEU A 1 116 ? 20.791 9.865 0.455 1.00 85.75 116 LEU A N 1
ATOM 878 C CA . LEU A 1 116 ? 21.319 11.233 0.465 1.00 85.75 116 LEU A CA 1
ATOM 879 C C . LEU A 1 116 ? 22.786 11.314 0.917 1.00 85.75 116 LEU A C 1
ATOM 881 O O . LEU A 1 116 ? 23.530 12.134 0.383 1.00 85.75 116 LEU A O 1
ATOM 885 N N . PHE A 1 117 ? 23.219 10.468 1.860 1.00 86.19 117 PHE A N 1
ATOM 886 C CA . PHE A 1 117 ? 24.593 10.457 2.384 1.00 86.19 117 PHE A CA 1
ATOM 887 C C . PHE A 1 117 ? 25.273 9.083 2.234 1.00 86.19 117 PHE A C 1
ATOM 889 O O . PHE A 1 117 ? 25.607 8.446 3.235 1.00 86.19 117 PHE A O 1
ATOM 896 N N . PRO A 1 118 ? 25.555 8.629 0.998 1.00 72.38 118 PRO A N 1
ATOM 897 C CA . PRO A 1 118 ? 26.140 7.308 0.741 1.00 72.38 118 PRO A CA 1
ATOM 898 C C . PRO A 1 118 ? 27.585 7.144 1.249 1.00 72.38 118 PRO A C 1
ATOM 900 O O . PRO A 1 118 ? 28.107 6.037 1.230 1.00 72.38 118 PRO A O 1
ATOM 903 N N . GLY A 1 119 ? 28.244 8.227 1.681 1.00 66.94 1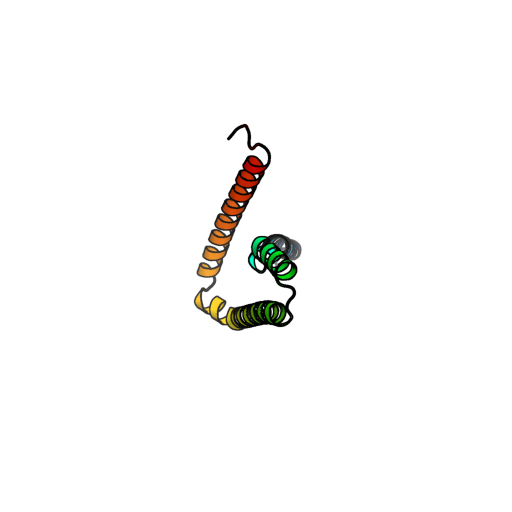19 GLY A N 1
ATOM 904 C CA . GLY A 1 119 ? 29.629 8.219 2.175 1.00 66.94 119 GLY A CA 1
ATOM 905 C C . GLY A 1 119 ? 29.794 8.184 3.701 1.00 66.94 119 GLY A C 1
ATOM 906 O O . GLY A 1 119 ? 30.928 8.203 4.167 1.00 66.94 119 GLY A O 1
ATOM 907 N N . LEU A 1 120 ? 28.701 8.175 4.476 1.00 61.66 120 LEU A N 1
ATOM 908 C CA . LEU A 1 120 ? 28.730 8.147 5.951 1.00 61.66 120 LEU A CA 1
ATOM 909 C C . LEU A 1 120 ? 28.128 6.859 6.553 1.00 61.66 120 LEU A C 1
ATOM 911 O O . LEU A 1 120 ? 28.054 6.751 7.777 1.00 61.66 120 LEU A O 1
ATOM 915 N N . ALA A 1 121 ? 27.669 5.929 5.707 1.00 55.72 121 ALA A N 1
ATOM 916 C CA . ALA A 1 121 ? 26.989 4.684 6.073 1.00 55.72 121 ALA A CA 1
ATOM 917 C C . ALA A 1 121 ? 27.877 3.451 5.870 1.00 55.72 121 ALA A C 1
ATOM 919 O O . ALA A 1 121 ? 28.707 3.472 4.934 1.00 55.72 121 ALA A O 1
#